Protein AF-A0A2N5JNQ5-F1 (afdb_monomer)

Structure (mmCIF, N/CA/C/O backbone):
data_AF-A0A2N5JNQ5-F1
#
_entry.id   AF-A0A2N5JNQ5-F1
#
loop_
_atom_site.group_PDB
_atom_site.id
_atom_site.type_symbol
_atom_site.label_atom_id
_atom_site.label_alt_id
_atom_site.label_comp_id
_atom_site.label_asym_id
_atom_site.label_entity_id
_atom_site.label_seq_id
_atom_site.pdbx_PDB_ins_code
_atom_site.Cartn_x
_atom_site.Cartn_y
_atom_site.Cartn_z
_atom_site.occupancy
_atom_site.B_iso_or_equiv
_atom_site.auth_seq_id
_atom_site.auth_comp_id
_atom_site.auth_asym_id
_atom_site.auth_atom_id
_atom_site.pdbx_PDB_model_num
ATOM 1 N N . MET A 1 1 ? -6.097 10.841 -27.914 1.00 52.44 1 MET A N 1
ATOM 2 C CA . MET A 1 1 ? -5.318 10.318 -26.768 1.00 52.44 1 MET A CA 1
ATOM 3 C C . MET A 1 1 ? -5.517 11.103 -25.468 1.00 52.44 1 MET A C 1
ATOM 5 O O . MET A 1 1 ? -5.493 10.472 -24.427 1.00 52.44 1 MET A O 1
ATOM 9 N N . ILE A 1 2 ? -5.795 12.418 -25.484 1.00 56.84 2 ILE A N 1
ATOM 10 C CA . ILE A 1 2 ? -5.965 13.217 -24.245 1.00 56.84 2 ILE A CA 1
ATOM 11 C C . ILE A 1 2 ? -7.182 12.785 -23.394 1.00 56.84 2 ILE A C 1
ATOM 13 O O . ILE A 1 2 ? -7.079 12.745 -22.178 1.00 56.84 2 ILE A O 1
ATOM 17 N N . HIS A 1 3 ? -8.299 12.376 -24.010 1.00 59.06 3 HIS A N 1
ATOM 18 C CA . HIS A 1 3 ? -9.512 11.969 -23.277 1.00 59.06 3 HIS A CA 1
ATOM 19 C C . HIS A 1 3 ? -9.364 10.671 -22.452 1.00 59.06 3 HIS A C 1
ATOM 21 O O . HIS A 1 3 ? -10.080 10.502 -21.472 1.00 59.06 3 HIS A O 1
ATOM 27 N N . GLY A 1 4 ? -8.449 9.763 -22.820 1.00 60.25 4 GLY A N 1
ATOM 28 C CA . GLY A 1 4 ? -8.260 8.492 -22.100 1.00 60.25 4 GLY A CA 1
ATOM 29 C C . GLY A 1 4 ? -7.571 8.675 -20.746 1.00 60.25 4 GLY A C 1
ATOM 30 O O . GLY A 1 4 ? -8.036 8.155 -19.740 1.00 60.25 4 GLY A O 1
ATOM 31 N N . LEU A 1 5 ? -6.532 9.517 -20.707 1.00 63.47 5 LEU A N 1
ATOM 32 C CA . LEU A 1 5 ? -5.794 9.841 -19.480 1.00 63.47 5 LEU A CA 1
ATOM 33 C C . LEU A 1 5 ? -6.646 10.635 -18.475 1.00 63.47 5 LEU A C 1
ATOM 35 O O . LEU A 1 5 ? -6.445 10.535 -17.266 1.00 63.47 5 LEU A O 1
ATOM 39 N N . THR A 1 6 ? -7.605 11.425 -18.965 1.00 70.56 6 THR A N 1
ATOM 40 C CA . THR A 1 6 ? -8.566 12.140 -18.114 1.00 70.56 6 THR A CA 1
ATOM 41 C C . THR A 1 6 ? -9.535 11.171 -17.438 1.00 70.56 6 THR A C 1
ATOM 43 O O . THR A 1 6 ? -9.737 11.273 -16.231 1.00 70.56 6 THR A O 1
ATOM 46 N N . LEU A 1 7 ? -10.049 10.185 -18.180 1.00 73.69 7 LEU A N 1
ATOM 47 C CA . LEU A 1 7 ? -10.989 9.190 -17.661 1.00 73.69 7 LEU A CA 1
ATOM 48 C C . LEU A 1 7 ? -10.352 8.288 -16.590 1.00 73.69 7 LEU A C 1
ATOM 50 O O . LEU A 1 7 ? -10.948 8.062 -15.541 1.00 73.69 7 LEU A O 1
ATOM 54 N N . GLU A 1 8 ? -9.121 7.821 -16.814 1.00 80.50 8 GLU A N 1
ATOM 55 C CA . GLU A 1 8 ? -8.376 7.013 -15.832 1.00 80.50 8 GLU A CA 1
ATOM 56 C C . GLU A 1 8 ? -8.152 7.779 -14.519 1.00 80.50 8 GLU A C 1
ATOM 58 O O . GLU A 1 8 ? -8.333 7.247 -13.419 1.00 80.50 8 GLU A O 1
ATOM 63 N N . LYS A 1 9 ? -7.799 9.065 -14.625 1.00 79.81 9 LYS A N 1
ATOM 64 C CA . LYS A 1 9 ? -7.587 9.933 -13.463 1.00 79.81 9 LYS A CA 1
ATOM 65 C C . LYS A 1 9 ? -8.885 10.193 -12.692 1.00 79.81 9 LYS A C 1
ATOM 67 O O . LYS A 1 9 ? -8.857 10.251 -11.459 1.00 79.81 9 LYS A O 1
ATOM 72 N N . GLU A 1 10 ? -10.006 10.348 -13.389 1.00 87.12 10 GLU A N 1
ATOM 73 C CA . GLU A 1 10 ? -11.331 10.522 -12.783 1.00 87.12 10 GLU A CA 1
ATOM 74 C C . GLU A 1 10 ? -11.773 9.265 -12.028 1.00 87.12 10 GLU A C 1
ATOM 76 O O . GLU A 1 10 ? -12.146 9.366 -10.860 1.00 87.12 10 GLU A O 1
ATOM 81 N N . GLN A 1 11 ? -11.617 8.083 -12.628 1.00 90.31 11 GLN A N 1
ATOM 82 C CA . GLN A 1 11 ? -11.954 6.802 -11.995 1.00 90.31 11 GLN A CA 1
ATOM 83 C C . GLN A 1 11 ? -11.151 6.554 -10.713 1.00 90.31 11 GLN A C 1
ATOM 85 O O . GLN A 1 11 ? -11.710 6.167 -9.684 1.00 90.31 11 GLN A O 1
ATOM 90 N N . LEU A 1 12 ? -9.840 6.821 -10.737 1.00 88.06 12 LEU A N 1
ATOM 91 C CA . LEU A 1 12 ? -9.010 6.705 -9.538 1.00 88.06 12 LEU A CA 1
ATOM 92 C C . LEU A 1 12 ? -9.441 7.707 -8.459 1.00 88.06 12 LEU A C 1
ATOM 94 O O . LEU A 1 12 ? -9.499 7.368 -7.276 1.00 88.06 12 LEU A O 1
ATOM 98 N N . THR A 1 13 ? -9.764 8.938 -8.859 1.00 91.50 13 THR A N 1
ATOM 99 C CA . THR A 1 13 ? -10.249 9.968 -7.932 1.00 91.50 13 THR A CA 1
ATOM 100 C C . THR A 1 13 ? -11.557 9.538 -7.271 1.00 91.50 13 THR A C 1
ATOM 102 O O . THR A 1 13 ? -11.698 9.669 -6.054 1.00 91.50 13 THR A O 1
ATOM 105 N N . GLU A 1 14 ? -12.486 8.978 -8.041 1.00 93.75 14 GLU A N 1
ATOM 106 C CA . GLU A 1 14 ? -13.774 8.494 -7.551 1.00 93.75 14 GLU A CA 1
ATOM 107 C C . GLU A 1 14 ? -13.608 7.326 -6.566 1.00 93.75 14 GLU A C 1
ATOM 109 O O . GLU A 1 14 ? -14.171 7.354 -5.468 1.00 93.75 14 GLU A O 1
ATOM 114 N N . ALA A 1 15 ? -12.741 6.358 -6.880 1.00 92.44 15 ALA A N 1
ATOM 115 C CA . ALA A 1 15 ? -12.413 5.254 -5.977 1.00 92.44 15 ALA A CA 1
ATOM 116 C C . ALA A 1 15 ? -11.813 5.747 -4.645 1.00 92.44 15 ALA A C 1
ATOM 118 O O . ALA A 1 15 ? -12.195 5.283 -3.567 1.00 92.44 15 ALA A O 1
ATOM 119 N N . LEU A 1 16 ? -10.906 6.729 -4.698 1.00 92.31 16 LEU A N 1
ATOM 120 C CA . LEU A 1 16 ? -10.310 7.330 -3.503 1.00 92.31 16 LEU A CA 1
ATOM 121 C C . LEU A 1 16 ? -11.332 8.123 -2.675 1.00 92.31 16 LEU A C 1
ATOM 123 O O . LEU A 1 16 ? -11.252 8.123 -1.445 1.00 92.31 16 LEU A O 1
ATOM 127 N N . LEU A 1 17 ? -12.289 8.799 -3.316 1.00 94.56 17 LEU A N 1
ATOM 128 C CA . LEU A 1 17 ? -13.380 9.490 -2.624 1.00 94.56 17 LEU A CA 1
ATOM 129 C C . LEU A 1 17 ? -14.304 8.500 -1.911 1.00 94.56 17 LEU A C 1
ATOM 131 O O . LEU A 1 17 ? -14.594 8.695 -0.730 1.00 94.56 17 LEU A O 1
ATOM 135 N N . ALA A 1 18 ? -14.701 7.418 -2.582 1.00 95.44 18 ALA A N 1
ATOM 136 C CA . ALA A 1 18 ? -15.535 6.373 -1.992 1.00 95.44 18 ALA A CA 1
ATOM 137 C C . ALA A 1 18 ? -14.860 5.725 -0.770 1.00 95.44 18 ALA A C 1
ATOM 139 O O . ALA A 1 18 ? -15.484 5.550 0.277 1.00 95.44 18 ALA A O 1
ATOM 140 N N . LEU A 1 19 ? -13.559 5.443 -0.865 1.00 94.44 19 LEU A N 1
ATOM 141 C CA . LEU A 1 19 ? -12.770 4.897 0.237 1.00 94.44 19 LEU A CA 1
ATOM 142 C C . LEU A 1 19 ? -12.702 5.849 1.444 1.00 94.44 19 LEU A C 1
ATOM 144 O O . LEU A 1 19 ? -12.849 5.417 2.588 1.00 94.44 19 LEU A O 1
ATOM 148 N N . ARG A 1 20 ? -12.504 7.152 1.203 1.00 94.56 20 ARG A N 1
ATOM 149 C CA . ARG A 1 20 ? -12.505 8.172 2.266 1.00 94.56 20 ARG A CA 1
ATOM 150 C C . ARG A 1 20 ? -13.879 8.314 2.913 1.00 94.56 20 ARG A C 1
ATOM 152 O O . ARG A 1 20 ? -13.953 8.438 4.132 1.00 94.56 20 ARG A O 1
ATOM 159 N N . ALA A 1 21 ? -14.952 8.259 2.125 1.00 96.31 21 ALA A N 1
ATOM 160 C CA . ALA A 1 21 ? -16.315 8.271 2.646 1.00 96.31 21 ALA A CA 1
ATOM 161 C C . ALA A 1 21 ? -16.575 7.057 3.553 1.00 96.31 21 ALA A C 1
ATOM 163 O O . ALA A 1 21 ? -17.091 7.220 4.657 1.00 96.31 21 ALA A O 1
ATOM 164 N N . LEU A 1 22 ? -16.126 5.864 3.145 1.00 95.94 22 LEU A N 1
ATOM 165 C CA . LEU A 1 22 ? -16.216 4.653 3.962 1.00 95.94 22 LEU A CA 1
ATOM 166 C C . LEU A 1 22 ? -15.457 4.799 5.291 1.00 95.94 22 LEU A C 1
ATOM 168 O O . LEU A 1 22 ? -15.999 4.480 6.347 1.00 95.94 22 LEU A O 1
ATOM 172 N N . ALA A 1 23 ? -14.229 5.326 5.263 1.00 95.50 23 ALA A N 1
ATOM 173 C CA . ALA A 1 23 ? -13.468 5.596 6.483 1.00 95.50 23 ALA A CA 1
ATOM 174 C C . ALA A 1 23 ? -14.182 6.615 7.390 1.00 95.50 23 ALA A C 1
ATOM 176 O O . ALA A 1 23 ? -14.267 6.410 8.599 1.00 95.50 23 ALA A O 1
ATOM 177 N N . GLN A 1 24 ? -14.765 7.671 6.815 1.00 96.56 24 GLN A N 1
ATOM 178 C CA . GLN A 1 24 ? -15.516 8.681 7.561 1.00 96.56 24 GLN A CA 1
ATOM 179 C C . GLN A 1 24 ? -16.759 8.099 8.255 1.00 96.56 24 GLN A C 1
ATOM 181 O O . GLN A 1 24 ? -17.057 8.484 9.387 1.00 96.56 24 GLN A O 1
ATOM 186 N N . CYS A 1 25 ? -17.463 7.156 7.620 1.00 97.06 25 CYS A N 1
ATOM 187 C CA . CYS A 1 25 ? -18.593 6.444 8.227 1.00 97.06 25 CYS A CA 1
ATOM 188 C C . CYS A 1 25 ? -18.186 5.607 9.451 1.00 97.06 25 CYS A C 1
ATOM 190 O O . CYS A 1 25 ? -18.996 5.418 10.353 1.00 97.06 25 CYS A O 1
ATOM 192 N N . HIS A 1 26 ? -16.937 5.139 9.502 1.00 96.56 26 HIS A N 1
ATOM 193 C CA . HIS A 1 26 ? -16.396 4.299 10.573 1.00 96.56 26 HIS A CA 1
ATOM 194 C C . HIS A 1 26 ? -15.435 5.041 11.515 1.00 96.56 26 HIS A C 1
ATOM 196 O O . HIS A 1 26 ? -14.699 4.399 12.259 1.00 96.56 26 HIS A O 1
ATOM 202 N N . ARG A 1 27 ? -15.427 6.382 11.519 1.00 92.38 27 ARG A N 1
ATOM 203 C CA . ARG A 1 27 ? -14.424 7.195 12.242 1.00 92.38 27 ARG A CA 1
ATOM 204 C C . ARG A 1 27 ? -14.336 6.923 13.757 1.00 92.38 27 ARG A C 1
ATOM 206 O O . ARG A 1 27 ? -13.307 7.197 14.358 1.00 92.38 27 ARG A O 1
ATOM 213 N N . GLU A 1 28 ? -15.401 6.392 14.358 1.00 95.25 28 GL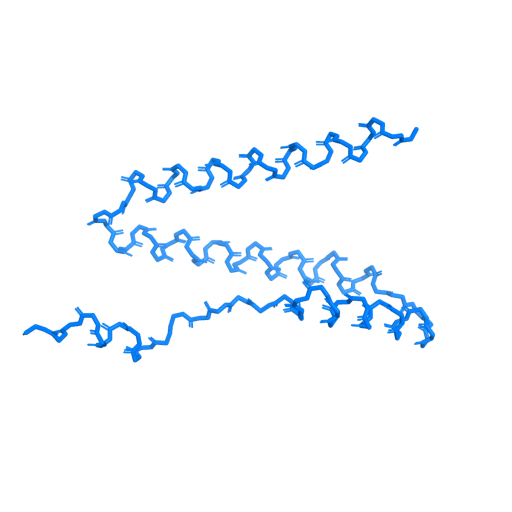U A N 1
ATOM 214 C CA . GLU A 1 28 ? -15.499 6.063 15.792 1.00 95.25 28 GLU A CA 1
ATOM 215 C C . GLU A 1 28 ? -15.327 4.552 16.066 1.00 95.25 28 GLU A C 1
ATOM 217 O O . GLU A 1 28 ? -15.422 4.115 17.210 1.00 95.25 28 GLU A O 1
ATOM 222 N N . ASP A 1 29 ? -15.04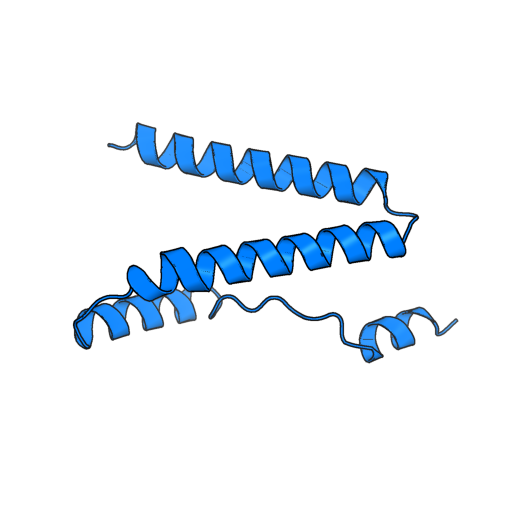1 3.744 15.036 1.00 95.88 29 ASP A N 1
ATOM 223 C CA . ASP A 1 29 ? -14.777 2.304 15.134 1.00 95.88 29 ASP A CA 1
ATOM 224 C C . ASP A 1 29 ? -13.342 1.973 14.669 1.00 95.88 29 ASP A C 1
ATOM 226 O O . ASP A 1 29 ? -13.095 1.690 13.489 1.00 95.88 29 ASP A O 1
ATOM 230 N N . PRO A 1 30 ? -12.369 1.940 15.600 1.00 90.19 30 PRO A N 1
ATOM 231 C CA . PRO A 1 30 ? -10.979 1.625 15.282 1.00 90.19 30 PRO A CA 1
ATOM 232 C C . PRO A 1 30 ? -10.786 0.256 14.618 1.00 90.19 30 PRO A C 1
ATOM 234 O O . PRO A 1 30 ? -9.853 0.081 13.832 1.00 90.19 30 PRO A O 1
ATOM 237 N N . LYS A 1 31 ? -11.643 -0.736 14.907 1.00 92.19 31 LYS A N 1
ATOM 238 C CA . LYS A 1 31 ? -11.529 -2.075 14.306 1.00 92.19 31 LYS A CA 1
ATOM 239 C C . LYS A 1 31 ? -11.952 -2.044 12.843 1.00 92.19 31 LYS A C 1
ATOM 241 O O . LYS A 1 31 ? -11.268 -2.647 12.014 1.00 92.19 31 LYS A O 1
ATOM 246 N N . ALA A 1 32 ? -13.027 -1.327 12.524 1.00 92.12 32 ALA A N 1
ATOM 247 C CA . ALA A 1 32 ? -13.456 -1.120 11.146 1.00 92.12 32 ALA A CA 1
ATOM 248 C C . ALA A 1 32 ? -12.408 -0.333 10.342 1.00 92.12 32 ALA A C 1
ATOM 250 O O . ALA A 1 32 ? -12.047 -0.756 9.243 1.00 92.12 32 ALA A O 1
ATOM 251 N N . LEU A 1 33 ? -11.831 0.733 10.910 1.00 92.44 33 LEU A N 1
ATOM 252 C CA . LEU A 1 33 ? -10.747 1.488 10.265 1.00 92.44 33 LEU A CA 1
ATOM 253 C C . LEU A 1 33 ? -9.506 0.618 10.013 1.00 92.44 33 LEU A C 1
ATOM 255 O O . LEU A 1 33 ? -8.962 0.622 8.909 1.00 92.44 33 LEU A O 1
ATOM 259 N N . LEU A 1 34 ? -9.088 -0.194 10.991 1.00 90.12 34 LEU A N 1
ATOM 260 C CA . LEU A 1 34 ? -7.993 -1.153 10.806 1.00 90.12 34 LEU A CA 1
ATOM 261 C C . LEU A 1 34 ? -8.300 -2.184 9.717 1.00 90.12 34 LEU A C 1
ATOM 263 O O . LEU A 1 34 ? -7.398 -2.572 8.975 1.00 90.12 34 LEU A O 1
ATOM 267 N N . ASN A 1 35 ? -9.548 -2.640 9.608 1.00 91.69 35 ASN A N 1
ATOM 268 C CA . ASN A 1 35 ? -9.949 -3.544 8.537 1.00 91.69 35 ASN A CA 1
ATOM 269 C C . ASN A 1 35 ? -9.808 -2.876 7.160 1.00 91.69 35 ASN A C 1
ATOM 271 O O . ASN A 1 35 ? -9.213 -3.469 6.265 1.00 91.69 35 ASN A O 1
ATOM 275 N N . ILE A 1 36 ? -10.260 -1.626 7.011 1.00 92.44 36 ILE A N 1
ATOM 276 C CA . ILE A 1 36 ? -10.091 -0.846 5.772 1.00 92.44 36 ILE A CA 1
ATOM 277 C C . ILE A 1 36 ? -8.604 -0.742 5.402 1.00 92.44 36 ILE A C 1
ATOM 279 O O . ILE A 1 36 ? -8.228 -1.043 4.270 1.00 92.44 36 ILE A O 1
ATOM 283 N N . LEU A 1 37 ? -7.742 -0.390 6.361 1.00 90.00 37 LEU A N 1
ATOM 284 C CA . LEU A 1 37 ? -6.297 -0.275 6.134 1.00 90.00 37 LEU A CA 1
ATOM 285 C C . LEU A 1 37 ? -5.654 -1.604 5.707 1.00 90.00 37 LEU A C 1
ATOM 287 O O . LEU A 1 37 ? -4.840 -1.621 4.786 1.00 90.00 37 LEU A O 1
ATOM 291 N N . ARG A 1 38 ? -6.042 -2.728 6.321 1.00 87.94 38 ARG A N 1
ATOM 292 C CA . ARG A 1 38 ? -5.543 -4.061 5.935 1.00 87.94 38 ARG A CA 1
ATOM 293 C C . ARG A 1 38 ? -5.960 -4.449 4.520 1.00 87.94 38 ARG A C 1
ATOM 295 O O . ARG A 1 38 ? -5.152 -5.013 3.787 1.00 87.94 38 ARG A O 1
ATOM 302 N N . GLN A 1 39 ? -7.190 -4.128 4.122 1.00 92.00 39 GLN A N 1
ATOM 303 C CA . GLN A 1 39 ? -7.670 -4.402 2.767 1.00 92.00 39 GLN A CA 1
ATOM 304 C C . GLN A 1 39 ? -6.937 -3.549 1.725 1.00 92.00 39 GLN A C 1
ATOM 306 O O . GLN A 1 39 ? -6.596 -4.053 0.656 1.00 92.00 39 GLN A O 1
ATOM 311 N N . LEU A 1 40 ? -6.627 -2.289 2.047 1.00 90.88 40 LEU A N 1
ATOM 312 C CA . LEU A 1 40 ? -5.780 -1.448 1.198 1.00 90.88 40 LEU A CA 1
ATOM 313 C C . LEU A 1 40 ? -4.368 -2.012 1.066 1.00 90.88 40 LEU A C 1
ATOM 315 O O . LEU A 1 40 ? -3.820 -2.022 -0.034 1.00 90.88 40 LEU A O 1
ATOM 319 N N . GLU A 1 41 ? -3.801 -2.536 2.154 1.00 86.50 41 GLU A N 1
ATOM 320 C CA . GLU A 1 41 ? -2.500 -3.199 2.103 1.00 86.50 41 GLU A CA 1
ATOM 321 C C . GLU A 1 41 ? -2.519 -4.452 1.227 1.00 86.50 41 GLU A C 1
ATOM 323 O O . GLU A 1 41 ? -1.615 -4.640 0.413 1.00 86.50 41 GLU A O 1
ATOM 328 N N . ALA A 1 42 ? -3.559 -5.278 1.337 1.00 87.19 42 ALA A N 1
ATOM 329 C CA . ALA A 1 42 ? -3.726 -6.443 0.478 1.00 87.19 42 ALA A CA 1
ATOM 330 C C . ALA A 1 42 ? -3.850 -6.049 -1.004 1.00 87.19 42 ALA A C 1
ATOM 332 O O . ALA A 1 42 ? -3.147 -6.610 -1.840 1.00 87.19 42 ALA A O 1
ATOM 333 N N . CYS A 1 43 ? -4.683 -5.051 -1.319 1.00 90.75 43 CYS A N 1
ATOM 334 C CA . CYS A 1 43 ? -4.865 -4.538 -2.679 1.00 90.75 43 CYS A CA 1
ATOM 335 C C . CYS A 1 43 ? -3.551 -4.002 -3.263 1.00 90.75 43 CYS A C 1
ATOM 337 O O . CYS A 1 43 ? -3.160 -4.356 -4.370 1.00 90.75 43 CYS A O 1
ATOM 339 N N . HIS A 1 44 ? -2.814 -3.205 -2.492 1.00 86.50 44 HIS A N 1
ATOM 340 C CA . HIS A 1 44 ? -1.514 -2.693 -2.906 1.00 86.50 44 HIS A CA 1
ATOM 341 C C . HIS A 1 44 ? -0.499 -3.804 -3.187 1.00 86.50 44 HIS A C 1
ATOM 343 O O . HIS A 1 44 ? 0.222 -3.734 -4.183 1.00 86.50 44 HIS A O 1
ATOM 349 N N . ARG A 1 45 ? -0.404 -4.817 -2.311 1.00 82.38 45 ARG A N 1
ATOM 350 C CA . ARG A 1 45 ? 0.477 -5.971 -2.551 1.00 82.38 45 ARG A CA 1
ATOM 351 C C . ARG A 1 45 ? 0.079 -6.699 -3.830 1.00 82.38 45 ARG A C 1
ATOM 35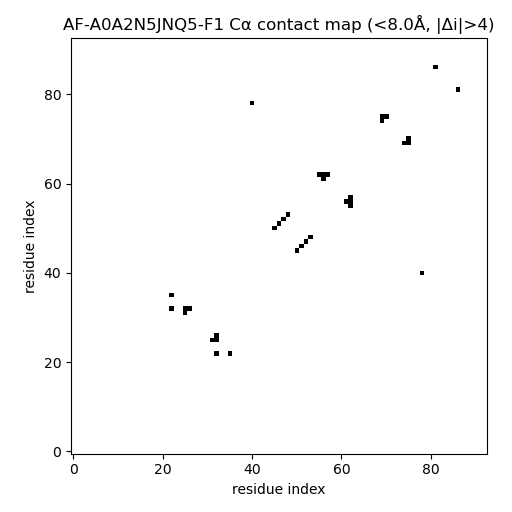3 O O . ARG A 1 45 ? 0.950 -6.985 -4.636 1.00 82.38 45 ARG A O 1
ATOM 360 N N . ASP A 1 46 ? -1.215 -6.913 -4.055 1.00 88.19 46 ASP A N 1
ATOM 361 C CA . ASP A 1 46 ? -1.712 -7.553 -5.276 1.00 88.19 46 ASP A CA 1
ATOM 362 C C . ASP A 1 46 ? -1.334 -6.761 -6.538 1.00 88.19 46 ASP A C 1
ATOM 364 O O . ASP A 1 46 ? -0.784 -7.326 -7.483 1.00 88.19 46 ASP A O 1
ATOM 368 N N . ILE A 1 47 ? -1.529 -5.437 -6.515 1.00 87.38 47 ILE A N 1
ATOM 369 C CA . ILE A 1 47 ? -1.111 -4.531 -7.595 1.00 87.38 47 ILE A CA 1
ATOM 370 C C . ILE A 1 47 ? 0.401 -4.634 -7.835 1.00 87.38 47 ILE A C 1
ATOM 372 O O . ILE A 1 47 ? 0.849 -4.736 -8.978 1.00 87.38 47 ILE A O 1
ATOM 376 N N . THR A 1 48 ? 1.187 -4.642 -6.759 1.00 79.88 48 THR A N 1
ATOM 377 C CA . THR A 1 48 ? 2.650 -4.715 -6.828 1.00 79.88 48 THR A CA 1
ATOM 378 C C . THR A 1 48 ? 3.103 -6.034 -7.451 1.00 79.88 48 THR A C 1
ATOM 380 O O . THR A 1 48 ? 3.824 -6.035 -8.447 1.00 79.88 48 THR A O 1
ATOM 383 N N . ASP A 1 49 ? 2.648 -7.153 -6.896 1.00 81.31 49 ASP A N 1
ATOM 384 C CA . ASP A 1 49 ? 3.149 -8.480 -7.240 1.00 81.31 49 ASP A CA 1
ATOM 385 C C . ASP A 1 49 ? 2.663 -8.934 -8.618 1.00 81.31 49 ASP A C 1
ATOM 387 O O . ASP A 1 49 ? 3.424 -9.523 -9.387 1.00 81.31 49 ASP A O 1
ATOM 391 N N . ARG A 1 50 ? 1.394 -8.662 -8.946 1.00 89.00 50 ARG A N 1
ATOM 392 C CA . ARG A 1 50 ? 0.768 -9.178 -10.170 1.00 89.00 50 ARG A CA 1
ATOM 393 C C . ARG A 1 50 ? 0.853 -8.240 -11.361 1.00 89.00 50 ARG A C 1
ATOM 395 O O . ARG A 1 50 ? 0.753 -8.724 -12.485 1.00 89.00 50 ARG A O 1
ATOM 402 N N . TYR A 1 51 ? 1.006 -6.935 -11.143 1.00 86.88 51 TYR A N 1
ATOM 403 C CA . TYR A 1 51 ? 0.931 -5.954 -12.228 1.00 86.88 51 TYR A CA 1
ATOM 404 C C . TYR A 1 51 ? 2.191 -5.095 -12.324 1.00 86.88 51 TYR A C 1
ATOM 406 O O . TYR A 1 51 ? 2.756 -5.009 -13.410 1.00 86.88 51 TYR A O 1
ATOM 414 N N . LEU A 1 52 ? 2.689 -4.520 -11.221 1.00 80.19 52 LEU A N 1
ATOM 415 C CA . LEU A 1 52 ? 3.886 -3.668 -11.264 1.00 80.19 52 LEU A CA 1
ATOM 416 C C . LEU A 1 52 ? 5.155 -4.471 -11.564 1.00 80.19 52 LEU A C 1
ATOM 418 O O . LEU A 1 52 ? 5.864 -4.131 -12.505 1.00 80.19 52 LEU A O 1
ATOM 422 N N . LEU A 1 53 ? 5.441 -5.532 -10.797 1.00 76.94 53 LEU A N 1
ATOM 423 C CA . LEU A 1 53 ? 6.657 -6.333 -10.984 1.00 76.94 53 LEU A CA 1
ATOM 424 C C . LEU A 1 53 ? 6.754 -6.930 -12.400 1.00 76.94 53 LEU A C 1
ATOM 426 O O . LEU A 1 53 ? 7.818 -6.801 -13.008 1.00 76.94 53 LEU A O 1
ATOM 430 N N . PRO A 1 54 ? 5.686 -7.517 -12.981 1.00 85.38 54 PRO A N 1
ATOM 431 C CA . PRO A 1 54 ? 5.733 -8.007 -14.359 1.00 85.38 54 PRO A CA 1
ATOM 432 C C . PRO A 1 54 ? 5.824 -6.900 -15.416 1.00 85.38 54 PRO A C 1
ATOM 434 O O . PRO A 1 54 ? 6.317 -7.157 -16.511 1.00 85.38 54 PRO A O 1
ATOM 437 N N . ALA A 1 55 ? 5.358 -5.685 -15.110 1.00 84.69 55 ALA A N 1
ATOM 438 C CA . ALA A 1 55 ? 5.446 -4.532 -16.005 1.00 84.69 55 ALA A CA 1
ATOM 439 C C . ALA A 1 55 ? 6.792 -3.790 -15.919 1.00 84.69 55 ALA A C 1
ATOM 441 O O . ALA A 1 55 ? 6.996 -2.823 -16.658 1.00 84.69 55 ALA A O 1
ATOM 442 N N . LEU A 1 56 ? 7.711 -4.212 -15.038 1.00 83.00 56 LEU A N 1
ATOM 443 C CA . LEU A 1 56 ? 9.014 -3.566 -14.917 1.00 83.00 56 LEU A CA 1
ATOM 444 C C . LEU A 1 56 ? 9.808 -3.666 -16.229 1.00 83.00 56 LEU A C 1
ATOM 446 O O . LEU A 1 56 ? 9.804 -4.709 -16.892 1.00 83.00 56 LEU A O 1
ATOM 450 N N . PRO A 1 57 ? 10.555 -2.611 -16.595 1.00 81.31 57 PRO A N 1
ATOM 451 C CA . PRO A 1 57 ? 11.395 -2.648 -17.777 1.00 81.31 57 PRO A CA 1
ATOM 452 C C . PRO A 1 57 ? 12.453 -3.751 -17.688 1.00 81.31 57 PRO A C 1
ATOM 454 O O . PRO A 1 57 ? 13.138 -3.914 -16.680 1.00 81.31 57 PRO A O 1
ATOM 457 N N . ASN A 1 58 ? 12.651 -4.466 -18.791 1.00 82.88 58 ASN A N 1
ATOM 4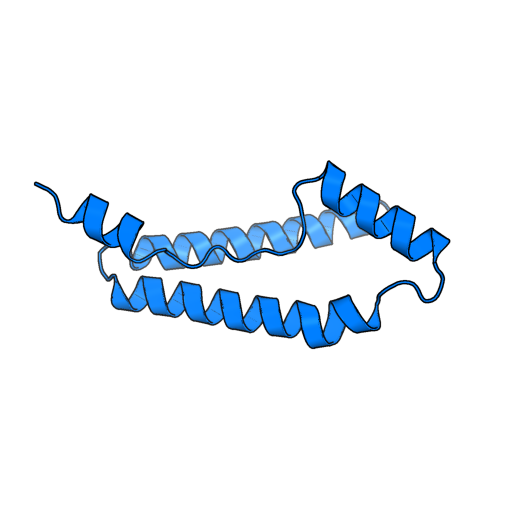58 C CA . ASN A 1 58 ? 13.639 -5.541 -18.906 1.00 82.88 58 ASN A CA 1
ATOM 459 C C . ASN A 1 58 ? 15.046 -5.047 -19.297 1.00 82.88 58 ASN A C 1
ATOM 461 O O . ASN A 1 58 ? 15.951 -5.856 -19.507 1.00 82.88 58 ASN A O 1
ATOM 465 N N . THR A 1 59 ? 15.251 -3.728 -19.391 1.00 83.25 59 THR A N 1
ATOM 466 C CA . THR A 1 59 ? 16.565 -3.122 -19.641 1.00 83.25 59 THR A CA 1
ATOM 467 C C . THR A 1 59 ? 16.996 -2.255 -18.465 1.00 83.25 59 THR A C 1
ATOM 469 O O . THR A 1 59 ? 16.190 -1.563 -17.847 1.00 83.25 59 THR A O 1
ATOM 472 N N . ARG A 1 60 ? 18.303 -2.256 -18.178 1.00 78.62 60 ARG A N 1
ATOM 473 C CA . ARG A 1 60 ? 18.885 -1.497 -17.062 1.00 78.62 60 ARG A CA 1
ATOM 474 C C . ARG A 1 60 ? 18.635 0.010 -17.170 1.00 78.62 60 ARG A C 1
ATOM 476 O O . ARG A 1 60 ? 18.393 0.637 -16.150 1.00 78.62 60 ARG A O 1
ATOM 483 N N . HIS A 1 61 ? 18.699 0.571 -18.379 1.00 81.06 61 HIS A N 1
ATOM 484 C CA . HIS A 1 61 ? 18.476 2.003 -18.597 1.00 81.06 61 HIS A CA 1
ATOM 485 C C . HIS A 1 61 ? 17.024 2.390 -18.314 1.00 81.06 61 HIS A C 1
ATOM 487 O O . HIS A 1 61 ? 16.788 3.249 -17.478 1.00 81.06 61 HIS A O 1
ATOM 493 N N . ALA A 1 62 ? 16.056 1.688 -18.909 1.00 75.50 62 ALA A N 1
ATOM 494 C CA . ALA A 1 62 ? 14.645 1.987 -18.676 1.00 75.50 62 ALA A CA 1
ATOM 495 C C . ALA A 1 62 ? 14.228 1.736 -17.216 1.00 75.50 62 ALA A C 1
ATOM 497 O O . ALA A 1 62 ? 13.409 2.470 -16.672 1.00 75.50 62 ALA A O 1
ATOM 498 N N . LEU A 1 63 ? 14.816 0.728 -16.562 1.00 77.25 63 LEU A N 1
ATOM 499 C CA . LEU A 1 63 ? 14.617 0.511 -15.131 1.00 77.25 63 LEU A CA 1
ATOM 500 C C . LEU A 1 63 ? 15.193 1.670 -14.306 1.00 77.25 63 LEU A C 1
ATOM 502 O O . LEU A 1 63 ? 14.538 2.133 -13.383 1.00 77.25 63 LEU A O 1
ATOM 506 N N . PHE A 1 64 ? 16.391 2.154 -14.636 1.00 80.31 64 PHE A N 1
ATOM 507 C CA . PHE A 1 64 ? 16.995 3.304 -13.963 1.00 80.31 64 PHE A CA 1
ATOM 508 C C . PHE A 1 64 ? 16.149 4.573 -14.124 1.00 80.31 64 PHE A C 1
ATOM 510 O O . PHE A 1 64 ? 15.914 5.266 -13.138 1.00 80.31 64 PHE A O 1
ATOM 517 N N . ASP A 1 65 ? 15.644 4.843 -15.329 1.00 81.94 65 ASP A N 1
ATOM 518 C CA . ASP A 1 65 ? 14.787 6.001 -15.597 1.00 81.94 65 ASP A CA 1
ATOM 519 C C . ASP A 1 65 ? 13.479 5.930 -14.793 1.00 81.94 65 ASP A C 1
ATOM 521 O O . ASP A 1 65 ? 13.089 6.913 -14.163 1.00 81.94 65 ASP A O 1
ATOM 525 N N . LEU A 1 66 ? 12.855 4.746 -14.731 1.00 78.25 66 LEU A N 1
ATOM 526 C CA . LEU A 1 66 ? 11.668 4.503 -13.908 1.00 78.25 66 LEU A CA 1
ATOM 527 C C . LEU A 1 66 ? 11.954 4.733 -12.416 1.00 78.25 66 LEU A C 1
ATOM 529 O O . LEU A 1 66 ? 11.190 5.415 -11.739 1.00 78.25 66 LEU A O 1
ATOM 533 N N . LEU A 1 67 ? 13.054 4.181 -11.897 1.00 76.94 67 LEU A N 1
ATOM 534 C CA . LEU A 1 67 ? 13.435 4.333 -10.489 1.00 76.94 67 LEU A CA 1
ATOM 535 C C . LEU A 1 67 ? 13.702 5.797 -10.130 1.00 76.94 67 LEU A C 1
ATOM 537 O O . LEU A 1 67 ? 13.234 6.269 -9.096 1.00 76.94 67 LEU A O 1
ATOM 541 N N . LYS A 1 68 ? 14.397 6.525 -11.006 1.00 79.38 68 LYS A N 1
ATOM 542 C CA . LYS A 1 68 ? 14.670 7.951 -10.830 1.00 79.38 68 LYS A CA 1
ATOM 543 C C . LYS A 1 68 ? 13.378 8.771 -10.793 1.00 79.38 68 LYS A C 1
ATOM 545 O O . LYS A 1 68 ? 13.212 9.610 -9.913 1.00 79.38 68 LYS A O 1
ATOM 550 N N . GLU A 1 69 ? 12.436 8.493 -11.694 1.00 78.88 69 GLU A N 1
ATOM 551 C CA . GLU A 1 69 ? 11.123 9.147 -11.698 1.00 78.88 69 GLU A CA 1
ATOM 552 C C . GLU A 1 69 ? 10.330 8.856 -10.410 1.00 78.88 69 GLU A C 1
ATOM 554 O O . GLU A 1 69 ? 9.685 9.749 -9.855 1.00 78.88 69 GLU A O 1
ATOM 559 N N . MET A 1 70 ? 10.394 7.618 -9.910 1.00 74.25 70 MET A N 1
ATOM 560 C CA . MET A 1 70 ? 9.758 7.225 -8.650 1.00 74.25 70 MET A CA 1
ATOM 561 C C . MET A 1 70 ? 10.365 7.961 -7.447 1.00 74.25 70 MET A C 1
ATOM 563 O O . MET A 1 70 ? 9.624 8.411 -6.574 1.00 74.25 70 MET A O 1
ATOM 567 N N . GLU A 1 71 ? 11.689 8.122 -7.396 1.00 69.06 71 GLU A N 1
ATOM 568 C CA . GLU A 1 71 ? 12.372 8.881 -6.339 1.00 69.06 71 GLU A CA 1
ATOM 569 C C . GLU A 1 71 ? 12.012 10.374 -6.374 1.00 69.06 71 GLU A C 1
ATOM 571 O O . GLU A 1 71 ? 11.700 10.952 -5.332 1.00 69.06 71 GLU A O 1
ATOM 576 N N . GLU A 1 72 ? 11.972 10.987 -7.560 1.00 73.50 72 GLU A N 1
ATOM 577 C CA . GLU A 1 72 ? 11.655 12.412 -7.736 1.00 73.50 72 GLU A CA 1
ATOM 578 C C . GLU A 1 72 ? 10.200 12.761 -7.365 1.00 73.50 72 GLU A C 1
ATOM 580 O O . GLU A 1 72 ? 9.923 13.884 -6.937 1.00 73.50 72 GLU A O 1
ATOM 585 N N . LYS A 1 73 ? 9.260 11.813 -7.500 1.00 69.44 73 LYS A N 1
ATOM 586 C CA . LYS A 1 73 ? 7.821 12.035 -7.259 1.00 69.44 73 LYS A CA 1
ATOM 587 C C . LYS A 1 73 ? 7.310 11.588 -5.884 1.00 69.44 73 LYS A C 1
ATOM 589 O O . LYS A 1 73 ? 6.139 11.831 -5.592 1.00 69.44 73 LYS A O 1
ATOM 594 N N . GLY A 1 74 ? 8.147 10.987 -5.032 1.00 57.19 74 GLY A N 1
ATOM 595 C CA . GLY A 1 74 ? 7.765 10.657 -3.648 1.00 57.19 74 GLY A CA 1
ATOM 596 C C . GLY A 1 74 ? 7.992 9.216 -3.182 1.00 57.19 74 GLY A C 1
ATOM 597 O O . GLY A 1 74 ? 7.401 8.818 -2.181 1.00 57.19 74 GLY A O 1
ATOM 598 N N . GLY A 1 75 ? 8.870 8.460 -3.842 1.00 57.31 75 GLY A N 1
ATOM 599 C CA . GLY A 1 75 ? 9.416 7.197 -3.343 1.00 57.31 75 GLY A CA 1
ATOM 600 C C . GLY A 1 75 ? 8.592 5.945 -3.662 1.00 57.31 75 GLY A C 1
ATOM 601 O O . GLY A 1 75 ? 7.434 6.004 -4.071 1.00 57.31 75 GLY A O 1
ATOM 602 N N . TRP A 1 76 ? 9.243 4.788 -3.484 1.00 56.97 76 TRP A N 1
ATOM 603 C CA . TRP A 1 76 ? 8.679 3.444 -3.669 1.00 56.97 76 TR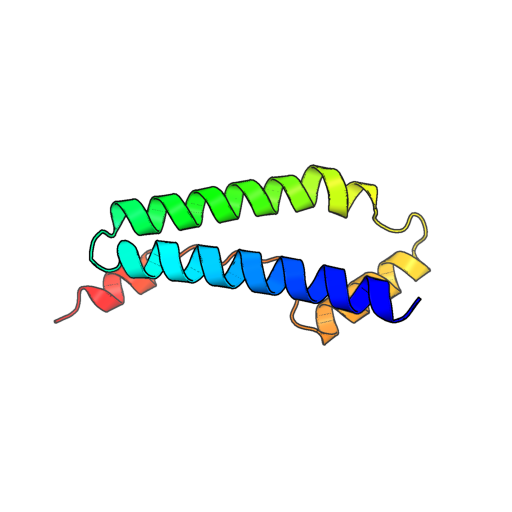P A CA 1
ATOM 604 C C . TRP A 1 76 ? 7.316 3.303 -2.972 1.00 56.97 76 TRP A C 1
ATOM 606 O O . TRP A 1 76 ? 7.154 3.906 -1.910 1.00 56.97 76 TRP A O 1
ATOM 616 N N . PRO A 1 77 ? 6.368 2.492 -3.487 1.00 57.00 77 PRO A N 1
ATOM 617 C CA . PRO A 1 77 ? 5.080 2.262 -2.839 1.00 57.00 77 PRO A CA 1
ATOM 618 C C . PRO A 1 77 ? 5.273 1.711 -1.414 1.00 57.00 77 PRO A C 1
ATOM 620 O O . PRO A 1 77 ? 5.443 0.513 -1.185 1.00 57.00 77 PRO A O 1
ATOM 623 N N . TYR A 1 78 ? 5.340 2.615 -0.441 1.00 54.72 78 TYR A N 1
ATOM 624 C CA . TYR A 1 78 ? 5.497 2.309 0.967 1.00 54.72 78 TYR A CA 1
ATOM 625 C C . TYR A 1 78 ? 4.135 2.528 1.594 1.00 54.72 78 TYR A C 1
ATOM 627 O O . TYR A 1 78 ? 3.669 3.661 1.693 1.00 54.72 78 TYR A O 1
ATOM 635 N N . ILE A 1 79 ? 3.477 1.448 2.009 1.00 55.94 79 ILE A N 1
ATOM 636 C CA . ILE A 1 79 ? 2.319 1.581 2.885 1.00 55.94 79 ILE A CA 1
ATOM 637 C C . ILE A 1 79 ? 2.874 1.765 4.291 1.00 55.94 79 ILE A C 1
ATOM 639 O O . ILE A 1 79 ? 3.421 0.807 4.850 1.00 55.94 79 ILE A O 1
ATOM 643 N N . PRO A 1 80 ? 2.771 2.966 4.881 1.00 55.06 80 PRO A N 1
ATOM 644 C CA . PRO A 1 80 ? 3.191 3.159 6.252 1.00 55.06 80 PRO A CA 1
ATOM 645 C C . PRO A 1 80 ? 2.353 2.248 7.153 1.00 55.06 80 PRO A C 1
ATOM 647 O O . PRO A 1 80 ? 1.132 2.376 7.244 1.00 55.06 80 PRO A O 1
ATOM 650 N N . ARG A 1 81 ? 3.013 1.305 7.829 1.00 56.88 81 ARG A N 1
ATOM 651 C CA . ARG A 1 81 ? 2.408 0.599 8.959 1.00 56.88 81 ARG A CA 1
ATOM 652 C C . ARG A 1 81 ? 2.303 1.588 10.110 1.00 56.88 81 ARG A C 1
ATOM 654 O O . ARG A 1 81 ? 3.308 2.214 10.446 1.00 56.88 81 ARG A O 1
ATOM 661 N N . LEU A 1 82 ? 1.122 1.699 10.725 1.00 53.72 82 LEU A N 1
ATOM 662 C CA . LEU A 1 82 ? 0.984 2.436 11.981 1.00 53.72 82 LEU A CA 1
ATOM 663 C C . LEU A 1 82 ? 1.987 1.852 12.976 1.00 53.72 82 LEU A C 1
ATOM 665 O O . LEU A 1 82 ? 1.914 0.670 13.326 1.00 53.72 82 LEU A O 1
ATOM 669 N N . GLN A 1 83 ? 2.954 2.659 13.399 1.00 59.69 83 GLN A N 1
ATOM 670 C CA . GLN A 1 83 ? 3.883 2.218 14.425 1.00 59.69 83 GLN A CA 1
ATOM 671 C C . GLN A 1 83 ? 3.136 2.222 15.757 1.00 59.69 83 GLN A C 1
ATOM 673 O O . GLN A 1 83 ? 2.452 3.191 16.077 1.00 59.69 83 GLN A O 1
ATOM 678 N N . LEU A 1 84 ? 3.297 1.167 16.565 1.00 56.62 84 LEU A N 1
ATOM 679 C CA . LEU A 1 84 ? 2.744 1.096 17.928 1.00 56.62 84 LEU A CA 1
ATOM 680 C C . LEU A 1 84 ? 3.037 2.366 18.741 1.00 56.62 84 LEU A C 1
ATOM 682 O O . LEU A 1 84 ? 2.203 2.796 19.526 1.00 56.62 84 LEU A O 1
ATOM 686 N N . ARG A 1 85 ? 4.182 3.008 18.494 1.00 52.81 85 ARG A N 1
ATOM 687 C CA . ARG A 1 85 ? 4.551 4.296 19.084 1.00 52.81 85 ARG A CA 1
ATOM 688 C C . ARG A 1 85 ? 3.538 5.413 18.797 1.00 52.81 85 ARG A C 1
ATOM 690 O O . ARG A 1 85 ? 3.162 6.110 19.726 1.00 52.81 85 ARG A O 1
ATOM 697 N N . GLN A 1 86 ? 3.054 5.533 17.561 1.00 60.97 86 GLN A N 1
ATOM 698 C CA . GLN A 1 86 ? 2.039 6.528 17.191 1.00 60.97 86 GLN A CA 1
ATOM 699 C C . GLN A 1 86 ? 0.696 6.247 17.877 1.00 60.97 86 GLN A C 1
ATOM 701 O O . GLN A 1 86 ? -0.046 7.173 18.163 1.00 60.97 86 GLN A O 1
ATOM 706 N N . ILE A 1 87 ? 0.391 4.978 18.171 1.00 62.16 87 ILE A N 1
ATOM 707 C CA . ILE A 1 87 ? -0.797 4.588 18.946 1.00 62.16 87 ILE A CA 1
ATOM 708 C C . ILE A 1 87 ? -0.612 4.967 20.423 1.00 62.16 87 ILE A C 1
ATOM 710 O O . ILE A 1 87 ? -1.524 5.507 21.035 1.00 62.16 87 ILE A O 1
ATOM 714 N N . ILE A 1 88 ? 0.574 4.718 20.987 1.00 65.19 88 ILE A N 1
ATOM 715 C CA . ILE A 1 88 ? 0.905 5.024 22.389 1.00 65.19 88 ILE A CA 1
ATOM 716 C C . ILE A 1 88 ? 0.925 6.540 22.643 1.00 65.19 88 ILE A C 1
ATOM 718 O O . ILE A 1 88 ? 0.432 6.990 23.673 1.00 65.19 88 ILE A O 1
ATOM 722 N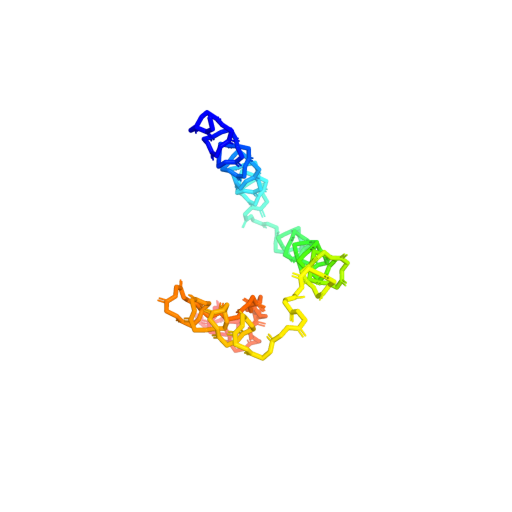 N . GLU A 1 89 ? 1.419 7.335 21.692 1.00 65.75 89 GLU A N 1
ATOM 723 C CA . GLU A 1 89 ? 1.392 8.805 21.755 1.00 65.75 89 GLU A CA 1
ATOM 724 C C . GLU A 1 89 ? -0.043 9.369 21.801 1.00 65.75 89 GLU A C 1
ATOM 726 O O . GLU A 1 89 ? -0.253 10.434 22.368 1.00 65.75 89 GLU A O 1
ATOM 731 N N . GLN A 1 90 ? -1.042 8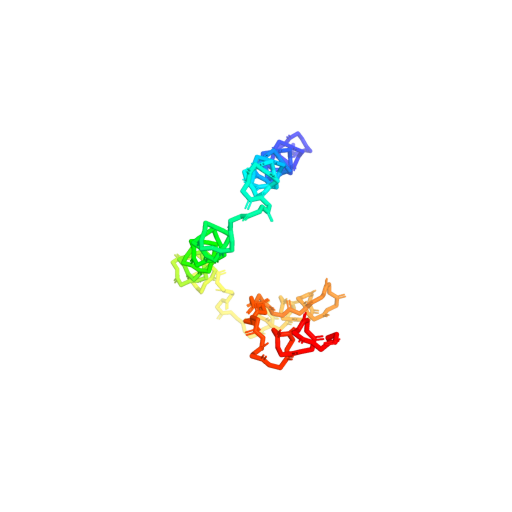.649 21.273 1.00 65.94 90 GLN A N 1
ATOM 732 C CA . GLN A 1 90 ? -2.463 9.028 21.360 1.00 65.94 90 GLN A CA 1
ATOM 733 C C . GLN A 1 90 ? -3.146 8.580 22.666 1.00 65.94 90 GLN A C 1
ATOM 735 O O . GLN A 1 90 ? -4.270 8.991 22.928 1.00 65.94 90 GLN A O 1
ATOM 740 N N . LEU A 1 91 ? -2.504 7.730 23.478 1.00 65.81 91 LEU A N 1
ATOM 741 C CA . LEU A 1 91 ? -3.016 7.283 24.785 1.00 65.81 91 LEU A CA 1
ATOM 742 C C . LEU A 1 91 ? -2.543 8.168 25.947 1.00 65.81 91 LEU A C 1
ATOM 744 O O . LEU A 1 91 ? -2.866 7.887 27.097 1.00 65.81 91 LEU A O 1
ATOM 748 N N . SER A 1 92 ? -1.727 9.182 25.658 1.00 50.19 92 SER A N 1
ATOM 749 C CA . SER A 1 92 ? -1.119 10.046 26.667 1.00 50.19 92 SER A CA 1
ATOM 750 C C . SER A 1 92 ? -1.964 11.310 26.857 1.00 50.19 92 SER A C 1
ATOM 752 O O . SER A 1 92 ? -1.652 12.351 26.284 1.00 50.19 92 SER A O 1
ATOM 754 N N . GLU A 1 93 ? -3.023 11.183 27.658 1.00 45.59 93 GLU A N 1
ATOM 755 C CA . GLU A 1 93 ? -3.654 12.262 28.440 1.00 45.59 93 GLU A CA 1
ATOM 756 C C . GLU A 1 93 ? -3.519 11.940 29.933 1.00 45.59 93 GLU A C 1
ATOM 758 O O . GLU A 1 93 ? -3.757 10.767 30.310 1.00 45.59 93 GLU A O 1
#

Secondary structure (DSSP, 8-state):
-HHHHHHHHHHHHHHHHHHHHHHHHTTT-HHHHHHHHHHHHHHHHHHIIIIITTTS-SSHHHHHHHHHHHHHHT-S---PPPPHHHHHHTT--

Solvent-accessible surface area (backbone atoms only — not comparable to full-atom values): 5576 Å² total; per-residue (Å²): 118,73,70,58,62,52,51,57,54,49,53,54,50,50,53,53,50,53,52,50,51,53,46,61,77,32,71,90,35,71,67,59,44,52,51,53,53,51,51,52,52,52,51,52,48,49,46,42,66,71,48,48,60,75,64,51,60,93,44,73,66,60,36,49,53,51,51,52,53,37,56,76,75,72,44,74,97,71,79,82,71,85,50,68,64,67,56,54,65,73,66,71,125

pLDDT: mean 78.58, std 14.32, range [45.59, 97.06]

Radius of gyration: 17.56 Å; Cα contacts (8 Å, |Δi|>4): 18; chains: 1; bounding box: 38×22×55 Å

Sequence (93 aa):
MIHGLTLEKEQLTEALLALRALAQCHREDPKALLNILRQLEACHRDITDRYLLPALPNTRHALFDLLKEMEEKGGWPYIPRLQLRQIIEQLSE

Mean predicted aligned error: 8.86 Å

Foldseek 3Di:
DVVVVVVVVVVVVVVVVVLVVQCVVCVVPPVSNVVSLVVVVVVVVCCCPPPVVVPQDPDPVSNVVVQVVQVVVPHDPDSDDPDVVVVVVVVDD

=== Feature glossary ===
Key to the feature types in this record:

Secondary structure (8-state, DSSP). Secondary structure is the local, repeating backbone conformation. DSSP classifies it into eight states by reading the hydrogen-bond network: three helix types (H, G, I), two β types (E, B), two non-regular types (T, S), and unstructured coil (-).

Backbone torsions (φ/ψ). Backbone dihedral angles. Every residue except chain termini has a φ (preceding-C → N → Cα → C) and a ψ (N → Cα → C → next-N). They are reported in degrees following the IUPAC sign convention. Secondary structure is essentially a statement about which (φ, ψ) basin eac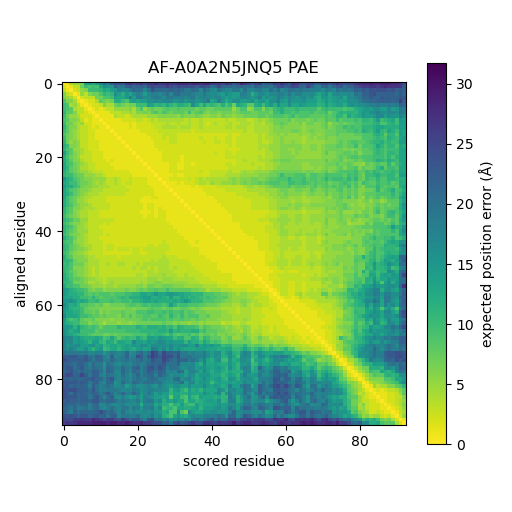h residue occupies.

Predicted aligned error. Predicted Aligned Error (PAE) is an AlphaFold confidence matrix: entry (i, j) is the expected error in the position of residue j, in ångströms, when the prediction is superimposed on the true structure at residue i. Low PAE within a block of residues means that block is internally rigid and well-predicted; high PAE between two blocks means their relative placement is uncertain even if each block individually is confident.

B-factor. B-factor (Debye–Waller factor) reflects atomic displacement in the crystal lattice. It is an experimental observable (units Å²), not a prediction; low values mean the atom is pinned down, high values mean it moves or is heterogeneous across the crystal.

Secondary structure (3-state, P-SEA). Three-state secondary structure (P-SEA) collapses the eight DSSP classes into helix (a), strand (b), and coil (c). P-SEA assigns these from Cα geometry alone — distances and angles — without requiring backbone oxygens, so it works on any Cα trace.

Sequence. Primary structure: the covalent order of the twenty standard amino acids along the backbone. Two proteins with the same sequence will (almost always) fold to the same structure; two with 30% identity often share a fold but not the details.

pLDDT. pLDDT is the predicted lDDT-Cα score: AlphaFold's confidence that the local environment of each residue (all inter-atomic distances within 15 Å) is correctly placed. It is a per-residue number between 0 and 100, with higher meaning more reliable.

InterPro / GO / CATH / organism. Functional annotations link the protein to curated databases. InterPro entries identify conserved domains and families by matching the sequence against member-database signatures (Pfam, PROSITE, CDD, …). Gene Ontology (GO) terms describe molecular function, biological process, and cellular component in a controlled vocabulary. CATH places the structure in a hierarchical fold classification (Class/Architecture/Topology/Homologous-superfamily). The organism is the source species.

Contact-map, Ramachandran, and PAE plots. Three diagnostic plots accompany the record. The Cα contact map visualizes the tertiary structure as a 2D adjacency matrix (8 Å cutoff, sequence-local contacts suppressed). The Ramachandran plot shows the distribution of backbone (φ, ψ) torsions, with points in the α and β basins reflecting secondary structure content. The PAE plot shows AlphaFold's inter-residue confidence as a color matrix.

mmCIF coordinates. The mmCIF table is the protein's shape written out atom by atom. For each backbone N, Cα, C, and carbonyl O, it records an (x, y, z) coordinate triple in Å plus the residue type, chain letter, and residue number.

Radius of gyration, Cα contacts, bounding box. Three whole-structure scalars: the radius of gyration (RMS distance of Cα from centroid, in Å), the count of Cα–Cα contacts (pairs closer than 8 Å and separated by more than four residues in sequence — i.e. tertiary, not local, contacts), and the bounding-box dimensions. Together they distinguish compact globular folds from extended fibres or disordered chains.

Foldseek 3Di. The Foldseek 3Di string encodes local tertiary geometry as a 20-letter alphabet — one character per residue — derived from the relative positions of nearby Cα atoms. Unlike the amino-acid sequence, 3Di is a direct function of the 3D structure, so two proteins with the same fold have similar 3Di strings even at low sequence identity.

Rendered structure images. Six rendered views show the 3D structure from the faces of a cube — i.e. along ±x, ±y, ±z. Rendering representation is drawn randomly per p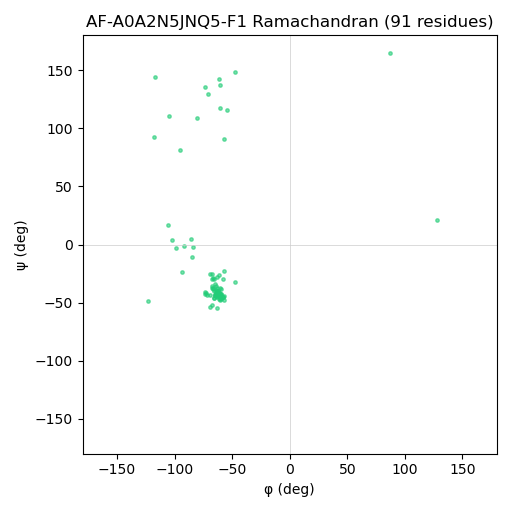rotein from cartoon (secondary-structure ribbons), sticks (backbone bonds), or molecular surface; coloring is either N→C rainbow (blue at the N-terminus through red at the C-terminus) or one color per chain.

Nearest PDB structures. The Foldseek neighbor list gives the closest experimentally determined structures in the PDB, ranked by structural alignment. TM-score near 1 means near-identical fold; near 0.3 means only rough topology match. This is how one finds what a novel AlphaFold prediction most resembles in the solved-structure universe.

Solvent-accessible surface area. SASA measures how much of the protein is reachable by solvent. It is computed by rolling a water-sized probe over the atomic surface and summing the exposed area (Å²). Per-residue SASA distinguishes core (buried, low SASA) from surface (exposed, high SASA) residues; total SASA is a whole-molecule size measure.